Protein AF-A0A967YZA4-F1 (afdb_monomer_lite)

Radius of gyration: 11.29 Å; chains: 1; bounding box: 30×22×26 Å

Secondary structure (DSSP, 8-state):
-EEEETTEEEEEEE-SSSEEEEEEEETTS-------

Sequence (36 aa):
MSYHCGRHVIFYRKAKKGIEIIRVLHDSMDFPRHFK

pLDDT: mean 85.34, std 14.77, range [43.62, 96.88]

Structure (mmCIF, N/CA/C/O backbone):
data_AF-A0A967YZA4-F1
#
_en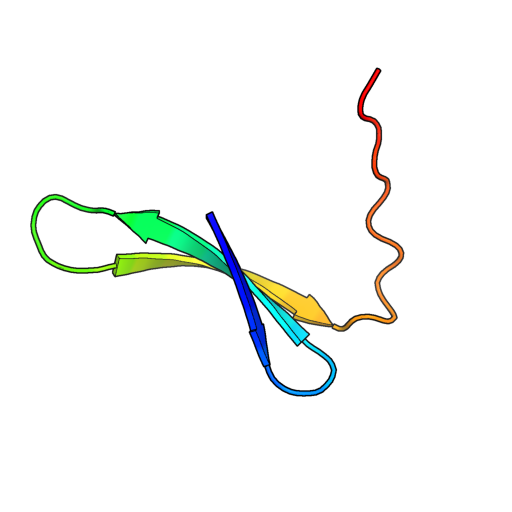try.id   AF-A0A967YZA4-F1
#
loop_
_atom_site.group_PDB
_atom_site.id
_atom_site.type_symbol
_atom_site.label_atom_id
_atom_site.label_alt_id
_atom_site.label_comp_id
_atom_site.label_asym_id
_atom_site.label_entity_id
_atom_site.label_seq_id
_atom_site.pdbx_PDB_ins_code
_atom_site.Cartn_x
_atom_site.Cartn_y
_atom_site.Cartn_z
_atom_site.occupancy
_atom_site.B_iso_or_equiv
_atom_site.auth_seq_id
_atom_site.auth_comp_id
_atom_site.auth_asym_id
_atom_site.auth_atom_id
_atom_site.pdbx_PDB_model_num
ATOM 1 N N . MET A 1 1 ? -1.689 4.686 4.518 1.00 89.38 1 MET A N 1
ATOM 2 C CA . MET A 1 1 ? -1.344 3.247 4.532 1.00 89.38 1 MET A CA 1
ATOM 3 C C . MET A 1 1 ? -1.461 2.726 3.105 1.00 89.38 1 MET A C 1
ATOM 5 O O . MET A 1 1 ? -2.184 3.337 2.321 1.00 89.38 1 MET A O 1
ATOM 9 N N . SER A 1 2 ? -0.755 1.651 2.760 1.00 88.19 2 SER A N 1
ATOM 10 C CA . SER A 1 2 ? -0.879 0.983 1.459 1.00 88.19 2 SER A CA 1
ATOM 11 C C . SER A 1 2 ? -1.103 -0.519 1.642 1.00 88.19 2 SER A C 1
ATOM 13 O O . SER A 1 2 ? -0.700 -1.087 2.656 1.00 88.19 2 SER A O 1
ATOM 15 N N . TYR A 1 3 ? -1.795 -1.149 0.695 1.00 92.88 3 TYR A N 1
ATOM 16 C CA . TYR A 1 3 ? -2.037 -2.591 0.660 1.00 92.88 3 TYR A CA 1
ATOM 17 C C . TYR A 1 3 ? -1.818 -3.113 -0.759 1.00 92.88 3 TYR A C 1
ATOM 19 O O . TYR A 1 3 ? -2.396 -2.573 -1.701 1.00 92.88 3 TYR A O 1
ATOM 27 N N . HIS A 1 4 ? -0.983 -4.139 -0.909 1.00 92.31 4 HIS A N 1
ATOM 28 C CA . HIS A 1 4 ? -0.730 -4.779 -2.199 1.00 92.31 4 HIS A CA 1
ATOM 29 C C . HIS A 1 4 ? -1.746 -5.900 -2.436 1.00 92.31 4 HIS A C 1
ATOM 31 O O . HIS A 1 4 ? -1.933 -6.759 -1.576 1.00 92.31 4 HIS A O 1
ATOM 37 N N . CYS A 1 5 ? -2.386 -5.894 -3.604 1.00 92.25 5 CYS A N 1
ATOM 38 C CA . CYS A 1 5 ? -3.330 -6.920 -4.033 1.00 92.25 5 CYS A CA 1
ATOM 39 C C . CYS A 1 5 ? -3.112 -7.249 -5.515 1.00 92.25 5 CYS A C 1
ATOM 41 O O . CYS A 1 5 ? -3.405 -6.440 -6.399 1.00 92.25 5 CYS A O 1
ATOM 43 N N . GLY A 1 6 ? -2.589 -8.445 -5.795 1.00 93.06 6 GLY A N 1
ATOM 44 C CA . GLY A 1 6 ? -2.192 -8.828 -7.149 1.00 93.06 6 GLY A CA 1
ATOM 45 C C . GLY A 1 6 ? -1.144 -7.863 -7.708 1.00 93.06 6 GLY A C 1
ATOM 46 O O . GLY A 1 6 ? -0.134 -7.626 -7.056 1.00 93.06 6 GLY A O 1
ATOM 47 N N . ARG A 1 7 ? -1.412 -7.296 -8.894 1.00 91.94 7 ARG A N 1
ATOM 48 C CA . ARG A 1 7 ? -0.569 -6.274 -9.545 1.00 91.94 7 ARG A CA 1
ATOM 49 C C . ARG A 1 7 ? -1.002 -4.835 -9.242 1.00 91.94 7 ARG A C 1
ATOM 51 O O . ARG A 1 7 ? -0.836 -3.950 -10.079 1.00 91.94 7 ARG A O 1
ATOM 58 N N . HIS A 1 8 ? -1.670 -4.617 -8.112 1.00 93.12 8 HIS A N 1
ATOM 59 C CA . HIS A 1 8 ? -2.159 -3.303 -7.715 1.00 93.12 8 HIS A CA 1
ATOM 60 C C . HIS A 1 8 ? -1.743 -2.940 -6.290 1.00 93.12 8 HIS A C 1
ATOM 62 O O . HIS A 1 8 ? -1.691 -3.785 -5.395 1.00 93.12 8 HIS A O 1
ATOM 68 N N . VAL A 1 9 ? -1.564 -1.641 -6.059 1.00 92.44 9 VAL A N 1
ATOM 69 C CA . VAL A 1 9 ? -1.349 -1.027 -4.749 1.00 92.44 9 VAL A CA 1
ATOM 70 C C . VAL A 1 9 ? -2.526 -0.122 -4.413 1.00 92.44 9 VAL A C 1
ATOM 72 O O . VAL A 1 9 ? -2.837 0.829 -5.131 1.00 92.44 9 VAL A O 1
ATOM 75 N N . ILE A 1 10 ? -3.172 -0.393 -3.286 1.00 94.31 10 ILE A N 1
ATOM 76 C CA . ILE A 1 10 ? -4.304 0.371 -2.767 1.00 94.31 10 ILE A CA 1
ATOM 77 C C . ILE A 1 10 ? -3.790 1.313 -1.679 1.00 94.31 10 ILE A C 1
ATOM 79 O O . ILE A 1 10 ? -3.337 0.863 -0.628 1.00 94.31 10 ILE A O 1
ATOM 83 N N . PHE A 1 11 ? -3.883 2.621 -1.897 1.00 94.06 11 PHE A N 1
ATOM 84 C CA . PHE A 1 11 ? -3.618 3.648 -0.892 1.00 94.06 11 PHE A CA 1
ATOM 85 C C . PHE A 1 11 ? -4.896 3.973 -0.138 1.00 94.06 11 PHE A C 1
ATOM 87 O O . PHE A 1 11 ? -5.918 4.287 -0.745 1.00 94.06 11 PHE A O 1
ATOM 94 N N . TYR A 1 12 ? -4.829 3.940 1.187 1.00 96.56 12 TYR A N 1
ATOM 95 C CA . TYR A 1 12 ? -5.987 4.168 2.038 1.00 96.56 12 TYR A CA 1
ATOM 96 C C . TYR A 1 12 ? -5.621 4.857 3.353 1.00 96.56 12 TYR A C 1
ATOM 98 O O . TYR A 1 12 ? -4.462 4.859 3.800 1.00 96.56 12 TYR A O 1
ATOM 106 N N . ARG A 1 13 ? -6.638 5.420 4.006 1.00 95.69 13 ARG A N 1
ATOM 107 C CA . ARG A 1 13 ? -6.553 5.941 5.375 1.00 95.6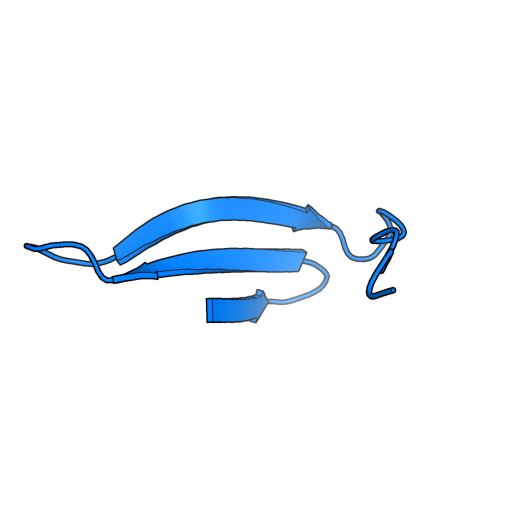9 13 ARG A CA 1
ATOM 108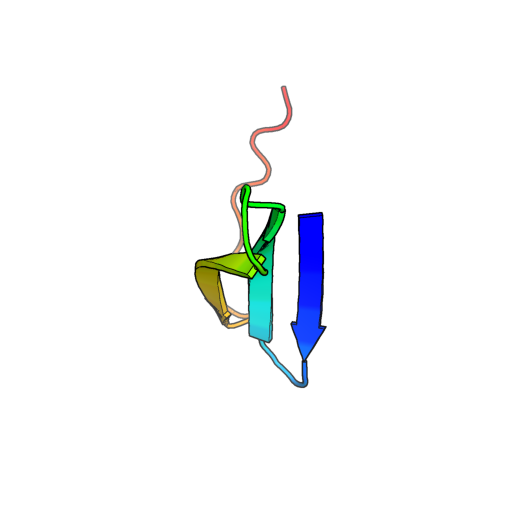 C C . ARG A 1 13 ? -7.722 5.459 6.225 1.00 95.69 13 ARG A C 1
ATOM 110 O O . ARG A 1 13 ? -8.780 5.108 5.710 1.00 95.69 13 ARG A O 1
ATOM 117 N N . LYS A 1 14 ? -7.520 5.459 7.543 1.00 96.75 14 LYS A N 1
ATOM 118 C CA . LYS A 1 14 ? -8.608 5.260 8.504 1.00 96.75 14 LYS A CA 1
ATOM 119 C C . LYS A 1 14 ? -9.479 6.516 8.526 1.00 96.75 14 LYS A C 1
ATOM 121 O O . LYS A 1 14 ? -8.944 7.620 8.620 1.00 96.75 14 LYS A O 1
ATOM 126 N N . ALA A 1 15 ? -10.791 6.338 8.459 1.00 95.12 15 ALA A N 1
ATOM 127 C CA . ALA A 1 15 ? -11.773 7.399 8.653 1.00 95.12 15 ALA A CA 1
ATOM 128 C C . ALA A 1 15 ? -12.496 7.205 9.996 1.00 95.12 15 ALA A C 1
ATOM 130 O O . ALA A 1 15 ? -12.334 6.177 10.654 1.00 95.12 15 ALA A O 1
ATOM 131 N N . LYS A 1 16 ? -13.331 8.176 10.402 1.00 94.19 16 LYS A N 1
ATOM 132 C CA . LYS A 1 16 ? -14.142 8.070 11.636 1.00 94.19 16 LYS A CA 1
ATOM 133 C C . LYS A 1 16 ? -15.018 6.810 11.659 1.00 94.19 16 LYS A C 1
ATOM 135 O O . LYS A 1 16 ? -15.254 6.252 12.723 1.00 94.19 16 LYS A O 1
ATOM 140 N N . LYS A 1 17 ? -15.476 6.353 10.491 1.00 94.88 17 LYS A N 1
ATOM 141 C CA . LYS A 1 17 ? -16.174 5.079 10.316 1.00 94.88 17 LYS A CA 1
ATOM 142 C C . LYS A 1 17 ? -15.629 4.383 9.070 1.00 94.88 17 LYS A C 1
ATOM 144 O O . LYS A 1 17 ? -15.949 4.777 7.956 1.00 94.88 17 LYS A O 1
ATOM 149 N N . GLY A 1 18 ? -14.803 3.359 9.271 1.00 94.88 18 GLY A N 1
ATOM 150 C CA . GLY A 1 18 ? -14.281 2.510 8.198 1.00 94.88 18 GLY A CA 1
ATOM 151 C C . GLY A 1 18 ? -12.974 2.996 7.565 1.00 94.88 18 GLY A C 1
ATOM 152 O O . GLY A 1 18 ? -12.149 3.657 8.204 1.00 94.88 18 GLY A O 1
ATOM 153 N N . ILE A 1 19 ? -12.773 2.607 6.306 1.00 96.56 19 ILE A N 1
ATOM 154 C CA . ILE A 1 19 ? -11.567 2.887 5.524 1.00 96.56 19 ILE A CA 1
ATOM 155 C C . ILE A 1 19 ? -11.942 3.691 4.285 1.00 96.56 19 ILE A C 1
ATOM 157 O O . ILE A 1 19 ? -12.889 3.359 3.580 1.00 96.56 19 ILE A O 1
ATOM 161 N N . GLU A 1 20 ? -11.169 4.736 4.020 1.00 96.88 20 GLU A N 1
ATOM 162 C CA . GLU A 1 20 ? -11.295 5.562 2.826 1.00 96.88 20 GLU A CA 1
ATOM 163 C C . GLU A 1 20 ? -10.186 5.190 1.842 1.00 96.88 20 GLU A C 1
ATOM 165 O O . GLU A 1 20 ? -8.995 5.282 2.170 1.00 96.88 20 GLU A O 1
ATOM 170 N N . ILE A 1 21 ? -10.582 4.752 0.647 1.00 95.31 21 ILE A N 1
ATOM 171 C CA . ILE A 1 21 ? -9.663 4.437 -0.447 1.00 95.31 21 ILE A CA 1
ATOM 172 C C . ILE A 1 21 ? -9.313 5.733 -1.171 1.00 95.31 21 ILE A C 1
ATOM 174 O O . ILE A 1 21 ? -10.188 6.436 -1.661 1.00 95.31 21 ILE A O 1
ATOM 178 N N . ILE A 1 22 ? -8.022 6.044 -1.233 1.00 95.00 22 ILE A N 1
ATOM 179 C CA . ILE A 1 22 ? -7.502 7.287 -1.807 1.00 95.00 22 ILE A CA 1
ATOM 180 C C . ILE A 1 22 ? -7.129 7.066 -3.273 1.00 95.00 22 ILE A C 1
ATOM 182 O O . ILE A 1 22 ? -7.478 7.875 -4.128 1.00 95.00 22 ILE A O 1
ATOM 186 N N . ARG A 1 23 ? -6.397 5.983 -3.571 1.00 91.62 23 ARG A N 1
ATOM 187 C CA . ARG A 1 23 ? -5.986 5.601 -4.932 1.00 91.62 23 ARG A CA 1
ATOM 188 C C . ARG A 1 23 ? -5.818 4.093 -5.038 1.00 91.62 23 ARG A C 1
ATOM 190 O O . ARG A 1 23 ? -5.393 3.454 -4.081 1.00 91.62 23 ARG A O 1
ATOM 197 N N . VAL A 1 24 ? -6.069 3.558 -6.225 1.00 92.19 24 VAL A N 1
ATOM 198 C CA . VAL A 1 24 ? -5.667 2.206 -6.620 1.00 92.19 24 VAL A CA 1
ATOM 199 C C . VAL A 1 24 ? -4.749 2.366 -7.819 1.00 92.19 24 VAL A C 1
ATOM 201 O O . VAL A 1 24 ? -5.157 2.930 -8.831 1.00 92.19 24 VAL A O 1
ATOM 204 N N . LEU A 1 25 ? -3.498 1.943 -7.682 1.00 91.56 25 LEU A N 1
ATOM 205 C CA . LEU A 1 25 ? -2.500 2.024 -8.741 1.00 91.56 25 LEU A CA 1
ATOM 206 C C . LEU A 1 25 ? -2.157 0.623 -9.220 1.00 91.56 25 LEU A C 1
ATOM 208 O O . LEU A 1 25 ? -2.091 -0.290 -8.409 1.00 91.56 25 LEU A O 1
ATOM 212 N N . HIS A 1 26 ? -1.937 0.456 -10.517 1.00 91.00 26 HIS A N 1
ATOM 213 C CA . HIS A 1 26 ? -1.313 -0.746 -11.057 1.00 91.00 26 HIS A CA 1
ATOM 214 C C . HIS A 1 26 ? 0.207 -0.662 -10.860 1.00 91.00 26 HIS A C 1
ATOM 216 O O . HIS A 1 26 ? 0.769 0.426 -10.957 1.00 91.00 26 HIS A O 1
ATOM 222 N N . ASP A 1 27 ? 0.876 -1.790 -10.635 1.00 81.75 27 ASP A N 1
ATOM 223 C CA . ASP A 1 27 ? 2.322 -1.855 -10.367 1.00 81.75 27 ASP A CA 1
ATOM 224 C C . ASP A 1 27 ? 3.180 -1.346 -11.536 1.00 81.75 27 ASP A C 1
ATOM 226 O O . ASP A 1 27 ? 4.330 -0.972 -11.343 1.00 81.75 27 ASP A O 1
ATOM 230 N N . SER A 1 28 ? 2.625 -1.310 -12.754 1.00 81.94 28 SER A N 1
ATOM 231 C CA . SER A 1 28 ? 3.299 -0.733 -13.927 1.00 81.94 28 SER A CA 1
ATOM 232 C C . SER A 1 28 ? 3.224 0.791 -13.993 1.00 81.94 28 SER A C 1
ATOM 234 O O . SER A 1 28 ? 3.858 1.385 -14.861 1.00 81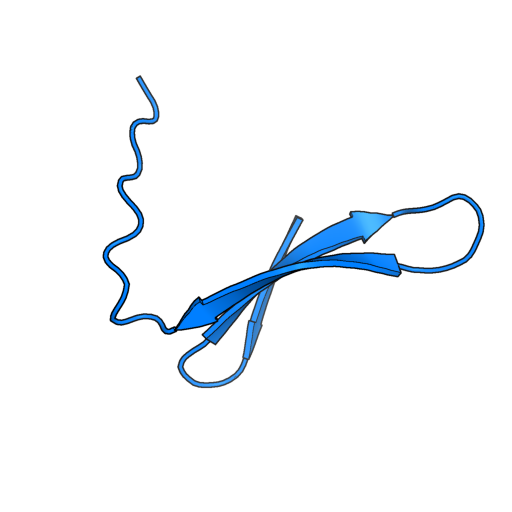.94 28 SER A O 1
ATOM 236 N N . MET A 1 29 ? 2.408 1.436 -13.154 1.00 78.38 29 MET A N 1
ATOM 237 C CA . MET A 1 29 ? 2.589 2.861 -12.928 1.00 78.38 29 MET A CA 1
ATOM 238 C C . MET A 1 29 ? 3.821 2.978 -12.047 1.00 78.38 29 MET A C 1
ATOM 240 O O . MET A 1 29 ? 3.719 2.777 -10.837 1.00 78.38 29 MET A O 1
ATOM 244 N N . ASP A 1 30 ? 4.968 3.277 -12.667 1.00 62.09 30 ASP A N 1
ATOM 245 C CA . ASP A 1 30 ? 6.166 3.723 -11.964 1.00 62.09 30 ASP A CA 1
ATOM 246 C C . ASP A 1 30 ? 5.729 4.778 -10.958 1.00 62.09 30 ASP A C 1
ATOM 248 O O . ASP A 1 30 ? 5.376 5.896 -11.329 1.00 62.09 30 ASP A O 1
ATOM 252 N N . PHE A 1 31 ? 5.663 4.402 -9.682 1.00 60.03 31 PHE A N 1
ATOM 253 C CA . PHE A 1 31 ? 5.403 5.343 -8.613 1.00 60.03 31 PHE A CA 1
ATOM 254 C C . PHE A 1 31 ? 6.640 6.233 -8.597 1.00 60.03 31 PHE A C 1
ATOM 256 O O . PHE A 1 31 ? 7.698 5.736 -8.196 1.00 60.03 31 PHE A O 1
ATOM 263 N N . PRO A 1 32 ? 6.592 7.513 -9.013 1.00 57.72 32 PRO A N 1
ATOM 264 C CA . PRO A 1 32 ? 7.738 8.374 -8.832 1.00 57.72 32 PRO A CA 1
ATOM 265 C C . PRO A 1 32 ? 7.799 8.589 -7.323 1.00 57.72 32 PRO A C 1
ATOM 267 O O . PRO A 1 32 ? 7.124 9.454 -6.765 1.00 57.72 32 PRO A O 1
ATOM 270 N N . ARG A 1 33 ? 8.557 7.737 -6.624 1.00 60.28 33 ARG A N 1
ATOM 271 C CA . ARG A 1 33 ? 8.993 7.956 -5.252 1.00 60.28 33 ARG A CA 1
ATOM 272 C C . ARG A 1 33 ? 9.955 9.137 -5.308 1.00 60.28 33 ARG A C 1
ATOM 274 O O . ARG A 1 33 ? 11.156 8.985 -5.145 1.00 60.28 33 ARG A O 1
ATOM 281 N N . HIS A 1 34 ? 9.425 10.335 -5.511 1.00 58.91 34 HIS A N 1
ATOM 282 C CA . HIS A 1 34 ? 10.092 11.540 -5.049 1.00 58.91 34 HIS A CA 1
ATOM 283 C C . HIS A 1 34 ? 9.891 11.603 -3.526 1.00 58.91 34 HIS A C 1
ATOM 285 O O . HIS A 1 34 ? 9.183 12.450 -2.999 1.00 58.91 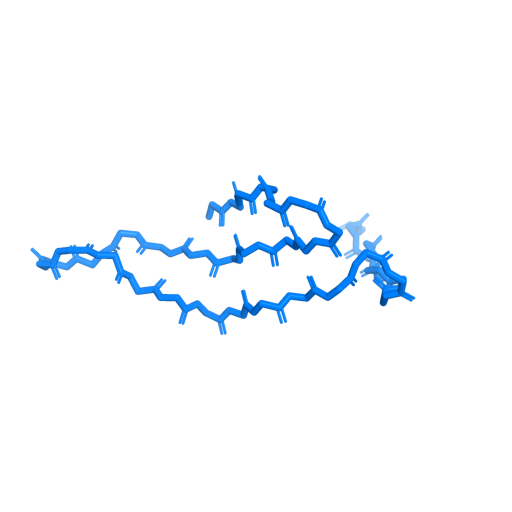34 HIS A O 1
ATOM 291 N N . PHE A 1 35 ? 10.471 10.630 -2.817 1.00 55.53 35 PHE A N 1
ATOM 292 C CA . PHE A 1 35 ? 10.874 10.823 -1.432 1.00 55.53 35 PHE A CA 1
ATOM 293 C C . PHE A 1 35 ? 12.247 11.497 -1.516 1.00 55.53 35 PHE A C 1
ATOM 295 O O . PHE A 1 35 ? 13.266 10.814 -1.585 1.00 55.53 35 PHE A O 1
ATOM 302 N N . LYS A 1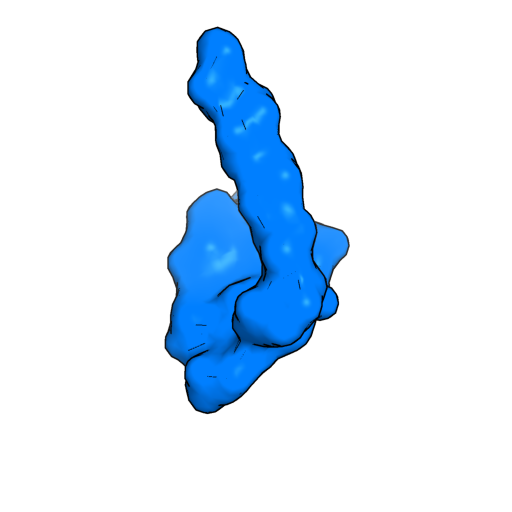 36 ? 12.251 12.826 -1.639 1.00 43.62 36 LYS A N 1
ATOM 303 C CA . LYS A 1 36 ? 13.389 13.643 -1.209 1.00 43.62 36 LYS A CA 1
ATOM 304 C C . LYS A 1 36 ? 13.152 14.048 0.237 1.00 43.62 36 LYS A C 1
ATOM 306 O O . LYS A 1 36 ? 11.966 14.272 0.571 1.00 43.62 36 LYS A O 1
#

Foldseek 3Di:
DWDDDDQWIWDWDDDPPGIDTDDIGGVVPPPPPPPD